Protein AF-A0A535PP76-F1 (afdb_monomer_lite)

Secondary structure (DSSP, 8-state):
-HHHHHTS-TTS-HHHHHHHHHHHHHHTT---TTB--SS--S--HHHHHHHHHHHHTT--SHHHHHHHHHHHHHHHHHTS--PBPHHHHHHHHHHHTT--GGG-

Radius of gyration: 12.65 Å; chains: 1; bounding box: 29×29×30 Å

Structure (mmCIF, N/CA/C/O backbone):
data_AF-A0A535PP76-F1
#
_entry.id   AF-A0A535PP76-F1
#
loop_
_atom_site.group_PDB
_atom_site.id
_atom_site.type_symbol
_atom_site.label_atom_id
_atom_site.label_alt_id
_atom_site.label_comp_id
_atom_site.label_asym_id
_atom_site.label_entity_id
_atom_site.label_seq_id
_atom_site.pdbx_PDB_ins_code
_atom_site.Cartn_x
_atom_site.Cartn_y
_atom_site.Cartn_z
_atom_site.occupancy
_atom_site.B_iso_or_equiv
_atom_site.auth_seq_id
_atom_site.auth_comp_id
_atom_site.auth_asym_id
_atom_site.auth_atom_id
_atom_site.pdbx_PDB_model_num
ATOM 1 N N . ALA A 1 1 ? -0.762 -7.195 4.277 1.00 90.00 1 ALA A N 1
ATOM 2 C CA . ALA A 1 1 ? -1.100 -6.176 3.261 1.00 90.00 1 ALA A CA 1
ATOM 3 C C . ALA A 1 1 ? -1.294 -6.826 1.892 1.00 90.00 1 ALA A C 1
ATOM 5 O O . ALA A 1 1 ? -2.390 -6.717 1.361 1.00 90.00 1 ALA A O 1
ATOM 6 N N . ALA A 1 2 ? -0.305 -7.582 1.388 1.00 96.25 2 ALA A N 1
ATOM 7 C CA . ALA A 1 2 ? -0.321 -8.212 0.058 1.00 96.25 2 ALA A CA 1
ATOM 8 C C . ALA A 1 2 ? -1.621 -8.964 -0.256 1.00 96.25 2 ALA A C 1
ATOM 10 O O . ALA A 1 2 ? -2.238 -8.704 -1.280 1.00 96.25 2 ALA A O 1
ATOM 11 N N . ARG A 1 3 ? -2.107 -9.803 0.670 1.00 97.44 3 ARG A N 1
ATOM 12 C CA . ARG A 1 3 ? -3.377 -10.525 0.497 1.00 97.44 3 ARG A CA 1
ATOM 13 C C . ARG A 1 3 ? -4.545 -9.603 0.132 1.00 97.44 3 ARG A C 1
ATOM 15 O O . ARG A 1 3 ? -5.226 -9.852 -0.850 1.00 97.44 3 ARG A O 1
ATOM 22 N N . SER A 1 4 ? -4.758 -8.525 0.890 1.00 96.56 4 SER A N 1
ATOM 23 C CA . SER A 1 4 ? -5.860 -7.586 0.634 1.00 96.56 4 SER A CA 1
ATOM 24 C C . SER A 1 4 ? -5.707 -6.827 -0.681 1.00 96.56 4 SER A C 1
ATOM 26 O O . SER A 1 4 ? -6.716 -6.458 -1.267 1.00 96.56 4 SER A O 1
ATOM 28 N N . LEU A 1 5 ? -4.472 -6.589 -1.132 1.00 97.12 5 LEU A N 1
ATOM 29 C CA . LEU A 1 5 ? -4.201 -5.938 -2.413 1.00 97.12 5 LEU A CA 1
ATOM 30 C C . LEU A 1 5 ? -4.465 -6.896 -3.585 1.00 97.12 5 LEU A C 1
ATOM 32 O O . LEU A 1 5 ? -5.153 -6.525 -4.529 1.00 97.12 5 LEU A O 1
ATOM 36 N N . GLN A 1 6 ? -3.965 -8.132 -3.497 1.00 97.19 6 GLN A N 1
ATOM 37 C CA . GLN A 1 6 ? -4.077 -9.153 -4.547 1.00 97.19 6 GLN A CA 1
ATOM 38 C C . GLN A 1 6 ? -5.491 -9.733 -4.677 1.00 97.19 6 GLN A C 1
ATOM 40 O O . GLN A 1 6 ? -5.911 -10.079 -5.774 1.00 97.19 6 GLN A O 1
ATOM 45 N N . GLU A 1 7 ? -6.248 -9.828 -3.579 1.00 96.06 7 GLU A N 1
ATOM 46 C CA . GLU A 1 7 ? -7.649 -10.277 -3.600 1.00 96.06 7 GLU A CA 1
ATOM 47 C C . GLU A 1 7 ? -8.633 -9.148 -3.992 1.00 96.06 7 GLU A C 1
ATOM 49 O O . GLU A 1 7 ? -9.830 -9.401 -4.138 1.00 96.06 7 GLU A O 1
ATOM 54 N N . ALA A 1 8 ? -8.170 -7.901 -4.162 1.00 94.62 8 ALA A N 1
ATOM 55 C CA . ALA A 1 8 ? -9.030 -6.782 -4.546 1.00 94.62 8 ALA A CA 1
ATOM 56 C C . ALA A 1 8 ? -9.406 -6.841 -6.044 1.00 94.62 8 ALA A C 1
ATOM 58 O O . ALA A 1 8 ? -8.503 -6.879 -6.886 1.00 94.62 8 ALA A O 1
ATOM 59 N N . PRO A 1 9 ? -10.704 -6.757 -6.409 1.00 90.75 9 PRO A N 1
ATOM 60 C CA . PRO A 1 9 ? -11.157 -6.908 -7.796 1.00 90.75 9 PRO A CA 1
ATOM 61 C C . PRO A 1 9 ? -10.502 -5.916 -8.761 1.00 90.75 9 PRO A C 1
ATOM 63 O O . PRO A 1 9 ? -10.453 -4.713 -8.479 1.00 90.75 9 PRO A O 1
ATOM 66 N N . SER A 1 10 ? -9.985 -6.421 -9.886 1.00 85.38 10 SER A N 1
ATOM 67 C CA . SER A 1 10 ? -9.210 -5.647 -10.866 1.00 85.38 10 SER A CA 1
ATOM 68 C C . SER A 1 10 ? -10.031 -4.725 -11.761 1.00 85.38 10 SER A C 1
ATOM 70 O O . SER A 1 10 ? -9.514 -3.723 -12.246 1.00 85.38 10 SER A O 1
ATOM 72 N N . ASP A 1 11 ? -11.309 -5.032 -11.919 1.00 82.69 11 ASP A N 1
ATOM 73 C CA . ASP A 1 11 ? -12.294 -4.370 -12.774 1.00 82.69 11 ASP A CA 1
ATOM 74 C C . ASP A 1 11 ? -12.958 -3.140 -12.132 1.00 82.69 11 ASP A C 1
ATOM 76 O O . ASP A 1 11 ? -13.748 -2.444 -12.767 1.00 82.69 11 ASP A O 1
ATOM 80 N N . GLN A 1 12 ? -12.652 -2.862 -10.867 1.00 77.56 12 GLN A N 1
ATOM 81 C CA . GLN A 1 12 ? -13.256 -1.777 -10.104 1.00 77.56 12 GLN A CA 1
ATOM 82 C C . GLN A 1 12 ? -12.316 -0.580 -9.965 1.00 77.56 12 GLN A C 1
ATOM 84 O O . GLN A 1 12 ? -11.098 -0.737 -9.868 1.00 77.56 12 GLN A O 1
ATOM 89 N N . ASP A 1 13 ? -12.916 0.610 -9.862 1.00 92.94 13 ASP A N 1
ATOM 90 C CA . ASP A 1 13 ? -12.232 1.848 -9.478 1.00 92.94 13 ASP A CA 1
ATOM 91 C C . ASP A 1 13 ? -11.358 1.625 -8.231 1.00 92.94 13 ASP A C 1
ATOM 93 O O . ASP A 1 13 ? -11.835 1.142 -7.193 1.00 92.94 13 ASP A O 1
ATOM 97 N N . ALA A 1 14 ? -10.073 1.973 -8.329 1.00 94.38 14 ALA A N 1
ATOM 98 C CA . ALA A 1 14 ? -9.082 1.686 -7.295 1.00 94.38 14 ALA A CA 1
ATOM 99 C C . ALA A 1 14 ? -9.443 2.352 -5.958 1.00 94.38 14 ALA A C 1
ATOM 101 O O . ALA A 1 14 ? -9.282 1.754 -4.890 1.00 94.38 14 ALA A O 1
ATOM 102 N N . ARG A 1 15 ? -10.028 3.558 -5.995 1.00 96.56 15 ARG A N 1
ATOM 103 C CA . ARG A 1 15 ? -10.461 4.259 -4.780 1.00 96.56 15 ARG A CA 1
ATOM 104 C C . ARG A 1 15 ? -11.684 3.591 -4.153 1.00 96.56 15 ARG A C 1
ATOM 106 O O . ARG A 1 15 ? -11.760 3.475 -2.930 1.00 96.56 15 ARG A O 1
ATOM 113 N N . ALA A 1 16 ? -12.627 3.096 -4.952 1.00 96.50 16 ALA A N 1
ATOM 114 C CA . ALA A 1 16 ? -13.735 2.286 -4.456 1.00 96.5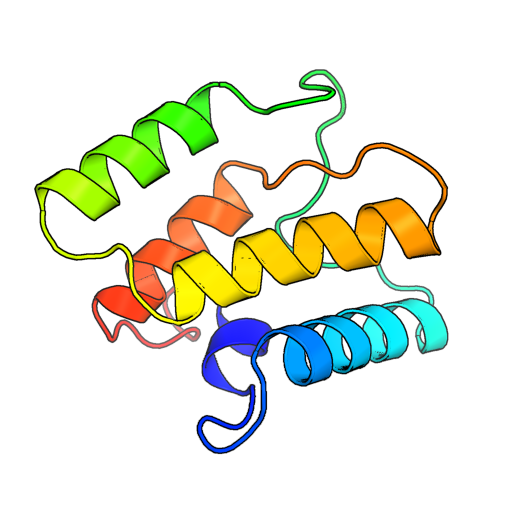0 16 ALA A CA 1
ATOM 115 C C . ALA A 1 16 ? -13.262 0.962 -3.828 1.00 96.50 16 ALA A C 1
ATOM 117 O O . ALA A 1 16 ? -13.847 0.522 -2.835 1.00 96.50 16 ALA A O 1
ATOM 118 N N . ALA A 1 17 ? -12.218 0.330 -4.374 1.00 97.12 17 ALA A N 1
ATOM 119 C CA . ALA A 1 17 ? -11.587 -0.844 -3.769 1.00 97.12 17 ALA A CA 1
ATOM 120 C C . ALA A 1 17 ? -10.909 -0.503 -2.435 1.00 97.12 17 ALA A C 1
ATOM 122 O O . ALA A 1 17 ? -11.159 -1.179 -1.435 1.00 97.12 17 ALA A O 1
ATOM 123 N N . ALA A 1 18 ? -10.146 0.592 -2.384 1.00 98.12 18 ALA A N 1
ATOM 124 C CA . ALA A 1 18 ? -9.517 1.079 -1.160 1.00 98.12 18 ALA A CA 1
ATOM 125 C C . ALA A 1 18 ? -10.539 1.332 -0.040 1.00 98.12 18 ALA A C 1
ATOM 127 O O . ALA A 1 18 ? -10.363 0.832 1.074 1.00 98.12 18 ALA A O 1
ATOM 128 N N . ARG A 1 19 ? -11.648 2.025 -0.343 1.00 97.75 19 ARG A N 1
ATOM 129 C CA . ARG A 1 19 ? -12.740 2.260 0.619 1.00 97.75 19 ARG A CA 1
ATOM 130 C C . ARG A 1 19 ? -13.289 0.960 1.200 1.00 97.75 19 ARG A C 1
ATOM 132 O O . ARG A 1 19 ? -13.369 0.834 2.417 1.00 97.75 19 ARG A O 1
ATOM 139 N N . ARG A 1 20 ? -13.588 -0.035 0.356 1.00 97.50 20 ARG A N 1
ATOM 140 C CA . ARG A 1 20 ? -14.091 -1.345 0.812 1.00 97.50 20 ARG A CA 1
ATOM 141 C C . ARG A 1 20 ? -13.096 -2.095 1.689 1.00 97.50 20 ARG A C 1
ATOM 143 O O . ARG A 1 20 ? -13.502 -2.695 2.682 1.00 97.50 20 ARG 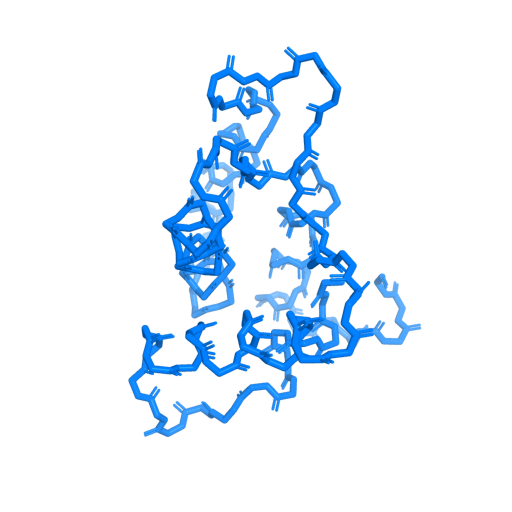A O 1
ATOM 150 N N . ILE A 1 21 ? -11.805 -2.057 1.352 1.00 97.94 21 ILE A N 1
ATOM 151 C CA . ILE A 1 21 ? -10.754 -2.660 2.183 1.00 97.94 21 ILE A CA 1
ATOM 152 C C . ILE A 1 21 ? -10.769 -2.018 3.575 1.00 97.94 21 ILE A C 1
ATOM 154 O O . ILE A 1 21 ? -10.858 -2.729 4.579 1.00 97.94 21 ILE A O 1
ATOM 158 N N . VAL A 1 22 ? -10.729 -0.683 3.638 1.00 98.38 22 VAL A N 1
ATOM 159 C CA . VAL A 1 22 ? -10.719 0.077 4.898 1.00 98.38 22 VAL A CA 1
ATOM 160 C C . VAL A 1 22 ? -11.988 -0.180 5.713 1.00 98.38 22 VAL A C 1
ATOM 162 O O . VAL A 1 22 ? -11.899 -0.486 6.903 1.00 98.38 22 VAL A O 1
ATOM 165 N N . GLU A 1 23 ? -13.164 -0.116 5.087 1.00 98.00 23 GLU A N 1
ATOM 166 C CA . GLU A 1 23 ? -14.448 -0.408 5.731 1.00 98.00 23 GLU A CA 1
ATOM 167 C C . GLU A 1 23 ? -14.490 -1.826 6.304 1.00 98.00 23 GLU A C 1
ATOM 169 O O . GLU A 1 23 ? -14.915 -2.003 7.445 1.00 98.00 23 GLU A O 1
ATOM 174 N N . GLY A 1 24 ? -13.986 -2.821 5.569 1.00 97.88 24 GLY A N 1
ATOM 175 C CA . GLY A 1 24 ? -13.933 -4.206 6.029 1.00 97.88 24 GLY A CA 1
ATOM 176 C C . GLY A 1 24 ? -13.120 -4.372 7.316 1.00 97.88 24 GLY A C 1
ATOM 177 O O . GLY A 1 24 ? -13.603 -4.977 8.274 1.00 97.88 24 GLY A O 1
ATOM 178 N N . TYR A 1 25 ? -11.908 -3.810 7.378 1.00 98.25 25 TYR A N 1
ATOM 179 C CA . TYR A 1 25 ? -11.094 -3.850 8.602 1.00 98.25 25 TYR A CA 1
ATOM 180 C C . TYR A 1 25 ? -11.742 -3.064 9.747 1.00 98.25 25 TYR A C 1
ATOM 182 O O . TYR A 1 25 ? -11.775 -3.537 10.884 1.00 98.25 25 TYR A O 1
ATOM 190 N N . ARG A 1 26 ? -12.334 -1.901 9.453 1.00 96.94 26 ARG A N 1
ATOM 191 C CA . ARG A 1 26 ? -13.018 -1.076 10.455 1.00 96.94 26 ARG A CA 1
ATOM 192 C C . ARG A 1 26 ? -14.225 -1.789 11.068 1.00 96.94 26 ARG A C 1
ATOM 194 O O . ARG A 1 26 ? -14.378 -1.758 12.287 1.00 96.94 26 ARG A O 1
ATOM 201 N N . GLN A 1 27 ? -15.050 -2.453 10.258 1.00 97.69 27 GLN A N 1
ATOM 202 C CA . GLN A 1 27 ? -16.203 -3.233 10.727 1.00 97.69 27 GLN A CA 1
ATOM 203 C C . GLN A 1 27 ? -15.776 -4.385 11.645 1.00 97.69 27 GLN A C 1
ATOM 205 O O . GLN A 1 27 ? -16.423 -4.631 12.662 1.00 97.69 27 GLN A O 1
ATOM 210 N N . ARG A 1 28 ? -14.645 -5.033 11.338 1.00 97.50 28 ARG A N 1
ATOM 211 C CA . ARG A 1 28 ? -14.038 -6.079 12.178 1.00 97.50 28 ARG A CA 1
ATOM 212 C C . ARG A 1 28 ? -13.260 -5.541 13.383 1.00 97.50 28 ARG A C 1
ATOM 214 O O . ARG A 1 28 ? -12.815 -6.327 14.210 1.00 97.50 28 ARG A O 1
ATOM 221 N N . ARG A 1 29 ? -13.116 -4.215 13.512 1.00 96.62 29 ARG A N 1
ATOM 222 C CA . ARG A 1 29 ? -12.286 -3.539 14.530 1.00 96.62 29 ARG A CA 1
ATOM 223 C C . ARG A 1 29 ? -10.818 -3.981 14.498 1.00 96.62 29 ARG A C 1
ATOM 225 O O . ARG A 1 29 ? -10.136 -3.990 15.518 1.00 96.62 29 ARG A O 1
ATOM 232 N N . GLU A 1 30 ? -10.336 -4.319 13.312 1.00 96.88 30 GLU A N 1
ATOM 233 C CA . GLU A 1 30 ? -8.961 -4.725 13.058 1.00 96.88 30 GLU A CA 1
ATOM 234 C C . GLU A 1 30 ? -8.135 -3.546 12.532 1.00 96.88 30 GLU A C 1
ATOM 236 O O . GLU A 1 30 ? -8.659 -2.568 11.990 1.00 96.88 30 GLU A O 1
ATOM 241 N N . VAL A 1 31 ? -6.815 -3.646 12.676 1.00 95.81 31 VAL A N 1
ATOM 242 C CA . VAL A 1 31 ? -5.877 -2.690 12.081 1.00 95.81 31 VAL A CA 1
ATOM 243 C C . VAL A 1 31 ? -5.704 -3.017 10.601 1.00 95.81 31 VAL A C 1
ATOM 245 O O . VAL A 1 31 ? -5.497 -4.176 10.248 1.00 95.81 31 VAL A O 1
ATOM 248 N N . VAL A 1 32 ? -5.733 -1.996 9.742 1.00 97.94 32 VAL A N 1
ATOM 249 C CA . VAL A 1 32 ? -5.416 -2.145 8.316 1.00 97.94 32 VAL A CA 1
ATOM 250 C C . VAL A 1 32 ? -3.926 -2.503 8.164 1.00 97.94 32 VAL A C 1
ATOM 252 O O . VAL A 1 32 ? -3.067 -1.693 8.524 1.00 97.94 32 VAL A O 1
ATOM 255 N N . PRO A 1 33 ? -3.573 -3.695 7.648 1.00 97.69 33 PRO A N 1
ATOM 256 C CA . PRO A 1 33 ? -2.183 -4.128 7.570 1.00 97.69 33 PRO A CA 1
ATOM 257 C C . PRO A 1 33 ? -1.356 -3.263 6.616 1.00 97.69 33 PRO A C 1
ATOM 259 O O . PRO A 1 33 ? -1.801 -2.960 5.512 1.00 97.69 33 PRO A O 1
ATOM 262 N N . GLY A 1 34 ? -0.113 -2.958 6.995 1.00 97.56 34 GLY A N 1
ATOM 263 C CA . GLY A 1 34 ? 0.803 -2.147 6.180 1.00 97.56 34 GLY A CA 1
ATOM 264 C C . GLY A 1 34 ? 0.665 -0.635 6.380 1.00 97.56 34 GLY A C 1
ATOM 265 O O . GLY A 1 34 ? 1.354 0.126 5.703 1.00 97.56 34 GLY A O 1
ATOM 266 N N . LEU A 1 35 ? -0.192 -0.202 7.310 1.00 98.06 35 LEU A N 1
ATOM 267 C CA . LEU A 1 35 ? -0.371 1.201 7.669 1.00 98.06 35 LEU A CA 1
ATOM 268 C C . LEU A 1 35 ? 0.085 1.507 9.095 1.00 98.06 35 LEU A C 1
ATOM 270 O O . LEU A 1 35 ? -0.008 0.677 10.001 1.00 98.06 35 LEU A O 1
ATOM 274 N N . GLY A 1 36 ? 0.508 2.753 9.290 1.00 96.38 36 GLY A N 1
ATOM 275 C CA . GLY A 1 36 ? 0.894 3.323 10.569 1.00 96.38 36 GLY A CA 1
ATOM 276 C C . GLY A 1 36 ? 2.328 2.994 10.980 1.00 96.38 36 GLY A C 1
ATOM 277 O O . GLY A 1 36 ? 2.886 1.940 10.667 1.00 96.38 36 GLY A O 1
ATOM 278 N N . HIS A 1 37 ? 2.912 3.916 11.740 1.00 95.19 37 HIS A N 1
ATOM 279 C CA . HIS A 1 37 ? 4.200 3.751 12.402 1.00 95.19 37 HIS A CA 1
ATOM 280 C C . HIS A 1 37 ? 4.187 4.517 13.736 1.00 95.19 37 HIS A C 1
ATOM 282 O O . HIS A 1 37 ? 3.586 5.594 13.798 1.00 95.19 37 HIS A O 1
ATOM 288 N N . PRO A 1 38 ? 4.841 4.031 14.808 1.00 91.94 38 PRO A N 1
ATOM 289 C CA . PRO A 1 38 ? 4.894 4.759 16.078 1.00 91.94 38 PRO A CA 1
ATOM 290 C C . PRO A 1 38 ? 5.596 6.120 15.962 1.00 91.94 38 PRO A C 1
ATOM 292 O O . PRO A 1 38 ? 5.139 7.093 16.554 1.00 91.94 38 PRO A O 1
ATOM 295 N N . ILE A 1 39 ? 6.670 6.180 15.162 1.00 93.00 39 ILE A N 1
ATOM 296 C CA . ILE A 1 39 ? 7.572 7.342 15.052 1.00 93.00 39 ILE A CA 1
ATOM 297 C C . ILE A 1 39 ? 7.396 8.108 13.733 1.00 93.00 39 ILE A C 1
ATOM 299 O O . ILE A 1 39 ? 7.546 9.323 13.696 1.00 93.00 39 ILE A O 1
ATOM 303 N N . HIS A 1 40 ? 7.097 7.416 12.633 1.00 88.31 40 HIS A N 1
ATOM 304 C CA . HIS A 1 40 ? 7.147 8.019 11.303 1.00 88.31 40 HIS A CA 1
ATOM 305 C C . HIS A 1 40 ? 5.766 8.535 10.936 1.00 88.31 40 HIS A C 1
ATOM 307 O O . HIS A 1 40 ? 4.888 7.751 10.582 1.00 88.31 40 HIS A O 1
ATOM 313 N N . LYS A 1 41 ? 5.574 9.844 11.102 1.00 89.00 41 LYS A N 1
ATOM 314 C CA . LYS A 1 41 ? 4.364 10.592 10.758 1.00 89.00 41 LYS A CA 1
ATOM 315 C C . LYS A 1 41 ? 4.780 11.995 10.293 1.00 89.00 41 LYS A C 1
ATOM 317 O O . LYS A 1 41 ? 5.723 12.539 10.866 1.00 89.00 41 LYS A O 1
ATOM 322 N N . PRO A 1 42 ? 4.120 12.576 9.279 1.00 91.50 42 PRO A N 1
ATOM 323 C CA . PRO A 1 42 ? 2.999 12.008 8.525 1.00 91.50 42 PRO A CA 1
ATOM 324 C C . PRO A 1 42 ? 3.423 10.962 7.480 1.00 91.50 42 PRO A C 1
ATOM 326 O O . PRO A 1 42 ? 2.566 10.281 6.935 1.00 91.50 42 PRO A O 1
ATOM 329 N N . ILE A 1 43 ? 4.726 10.817 7.206 1.00 93.38 43 ILE A N 1
ATOM 330 C CA . ILE A 1 43 ? 5.282 9.973 6.135 1.00 93.38 43 ILE A CA 1
ATOM 331 C C . ILE A 1 43 ? 6.405 9.084 6.697 1.00 93.38 43 ILE A C 1
ATOM 333 O O . ILE A 1 43 ? 7.178 9.523 7.551 1.00 93.38 43 ILE A O 1
ATOM 337 N N . ASP A 1 44 ? 6.517 7.846 6.204 1.00 96.88 44 ASP A N 1
ATOM 338 C CA . ASP A 1 44 ? 7.682 6.979 6.420 1.00 96.88 44 ASP A CA 1
ATOM 339 C C . ASP A 1 44 ? 8.722 7.212 5.306 1.00 96.88 44 ASP A C 1
ATOM 341 O O . ASP A 1 44 ? 8.455 6.912 4.140 1.00 96.88 44 ASP A O 1
ATOM 345 N N . PRO A 1 45 ? 9.922 7.743 5.613 1.00 96.50 45 PRO A N 1
ATOM 346 C CA . PRO A 1 45 ? 10.911 8.060 4.581 1.00 96.50 45 PRO A CA 1
ATOM 347 C C . PRO A 1 45 ? 11.376 6.819 3.806 1.00 96.50 45 PRO A C 1
ATOM 349 O O . PRO A 1 45 ? 11.753 6.926 2.638 1.00 96.50 45 PRO A O 1
ATOM 352 N N . ARG A 1 46 ? 11.303 5.626 4.416 1.00 97.62 46 ARG A N 1
ATOM 353 C CA . ARG A 1 46 ? 11.663 4.368 3.748 1.00 97.62 46 ARG A CA 1
ATOM 354 C C . ARG A 1 46 ? 10.687 4.047 2.628 1.00 97.62 46 ARG A C 1
ATOM 356 O O . ARG A 1 46 ? 11.108 3.577 1.579 1.00 97.62 46 ARG A O 1
ATOM 363 N N . THR A 1 47 ? 9.395 4.312 2.826 1.00 97.88 47 THR A N 1
ATOM 364 C CA . THR A 1 47 ? 8.395 4.042 1.788 1.00 97.88 47 THR A CA 1
ATOM 365 C C . THR A 1 47 ? 8.528 4.998 0.619 1.00 97.88 47 THR A C 1
ATOM 367 O O . THR A 1 47 ? 8.360 4.570 -0.516 1.00 97.88 47 THR A O 1
ATOM 370 N N . THR A 1 48 ? 8.912 6.254 0.868 1.00 96.94 48 THR A N 1
ATOM 371 C CA . THR A 1 48 ? 9.223 7.207 -0.207 1.00 96.94 48 THR A CA 1
ATOM 372 C C . THR A 1 48 ? 10.359 6.693 -1.089 1.00 96.94 48 THR A C 1
ATOM 374 O O . THR A 1 48 ? 10.220 6.669 -2.308 1.00 96.94 48 THR A O 1
ATOM 377 N N . ALA A 1 49 ? 11.452 6.217 -0.483 1.00 98.19 49 ALA A N 1
ATOM 378 C CA . ALA A 1 49 ? 12.573 5.642 -1.225 1.00 98.19 49 ALA A CA 1
ATOM 379 C C . ALA A 1 49 ? 12.182 4.355 -1.977 1.00 98.19 49 ALA A C 1
ATOM 381 O O . ALA A 1 49 ? 12.520 4.200 -3.147 1.00 98.19 49 ALA A O 1
ATOM 382 N N . LEU A 1 50 ? 11.434 3.451 -1.333 1.00 98.56 50 LEU A N 1
ATOM 383 C CA . LEU A 1 50 ? 10.984 2.200 -1.951 1.00 98.56 50 LEU A CA 1
ATOM 384 C C . LEU A 1 50 ? 10.067 2.440 -3.155 1.00 98.56 50 LEU A C 1
ATOM 386 O O . LEU A 1 50 ? 10.249 1.799 -4.185 1.00 98.56 50 LEU A O 1
ATOM 390 N N . PHE A 1 51 ? 9.107 3.362 -3.054 1.00 98.44 51 PHE A N 1
ATOM 391 C CA . PHE A 1 51 ? 8.219 3.678 -4.173 1.00 98.44 51 PHE A CA 1
ATOM 392 C C . PHE A 1 51 ? 8.936 4.417 -5.304 1.00 98.44 51 PHE A C 1
ATOM 394 O O . PHE A 1 51 ? 8.617 4.172 -6.464 1.00 98.44 51 PHE A O 1
ATOM 401 N N . ALA A 1 52 ? 9.929 5.257 -4.995 1.00 98.44 52 ALA A N 1
ATOM 402 C CA . ALA A 1 52 ? 10.772 5.868 -6.020 1.00 98.44 52 ALA A CA 1
ATOM 403 C C . ALA A 1 52 ? 11.548 4.806 -6.821 1.00 98.44 52 ALA A C 1
ATOM 405 O O . ALA A 1 52 ? 11.486 4.808 -8.047 1.00 98.44 52 ALA A O 1
ATOM 406 N N . LEU A 1 53 ? 12.192 3.853 -6.136 1.00 98.50 53 LEU A N 1
ATOM 407 C CA . LEU A 1 53 ? 12.883 2.730 -6.783 1.00 98.50 53 LEU A CA 1
ATOM 408 C C . LEU A 1 53 ? 11.918 1.850 -7.584 1.00 98.50 53 LEU A C 1
ATOM 410 O O . LEU A 1 53 ? 12.218 1.443 -8.703 1.00 98.50 53 LEU A O 1
ATOM 414 N N . ALA A 1 54 ? 10.737 1.565 -7.035 1.00 98.44 54 ALA A N 1
ATOM 415 C CA . ALA A 1 54 ? 9.723 0.796 -7.742 1.00 98.44 54 ALA A CA 1
ATOM 416 C C . ALA A 1 54 ? 9.299 1.493 -9.042 1.00 98.44 54 ALA A C 1
ATOM 418 O O . ALA A 1 54 ? 9.222 0.842 -10.078 1.00 98.44 54 ALA A O 1
ATOM 419 N N . ALA A 1 55 ? 9.086 2.812 -9.019 1.00 98.38 55 ALA A N 1
ATOM 420 C CA . ALA A 1 55 ? 8.771 3.585 -10.217 1.00 98.38 55 ALA A CA 1
ATOM 421 C C . ALA A 1 55 ? 9.916 3.570 -11.242 1.00 98.38 55 ALA A C 1
ATOM 423 O O . ALA A 1 55 ? 9.662 3.330 -12.420 1.00 98.38 55 ALA A O 1
ATOM 424 N N . GLU A 1 56 ? 11.164 3.755 -10.798 1.00 98.56 56 GLU A N 1
ATOM 425 C CA . GLU A 1 56 ? 12.359 3.697 -11.654 1.00 98.56 56 GLU A CA 1
ATOM 426 C C . GLU A 1 56 ? 12.490 2.352 -12.385 1.00 98.56 56 GLU A C 1
ATOM 428 O O . GLU A 1 56 ? 12.864 2.307 -13.556 1.00 98.56 56 GLU A O 1
ATOM 433 N N . HIS A 1 57 ? 12.123 1.256 -11.719 1.00 98.38 57 HIS A N 1
ATOM 434 C CA . HIS A 1 57 ? 12.214 -0.099 -12.261 1.00 98.38 57 HIS A CA 1
ATOM 435 C C . HIS A 1 57 ? 10.912 -0.625 -12.894 1.00 98.38 57 HIS A C 1
ATOM 437 O O . HIS A 1 57 ? 10.852 -1.797 -13.257 1.00 98.38 57 HIS A O 1
ATOM 443 N N . GLY A 1 58 ? 9.877 0.208 -13.051 1.00 98.06 58 GLY A N 1
ATOM 444 C CA . GLY A 1 58 ? 8.622 -0.182 -13.711 1.00 98.06 58 GLY A CA 1
ATOM 445 C C . GLY A 1 58 ? 7.634 -0.981 -12.846 1.00 98.06 58 GLY A C 1
ATOM 446 O O . GLY A 1 58 ? 6.671 -1.528 -13.371 1.00 98.06 58 GLY A O 1
ATOM 447 N N . PHE A 1 59 ? 7.826 -1.011 -11.526 1.00 98.44 59 PHE A N 1
ATOM 448 C CA . PHE A 1 59 ? 6.973 -1.676 -10.530 1.00 98.44 59 PHE A CA 1
ATOM 449 C C . PHE A 1 59 ? 6.099 -0.690 -9.732 1.00 98.44 59 PHE A C 1
ATOM 451 O O . PHE A 1 59 ? 5.856 -0.885 -8.545 1.00 98.44 59 PHE A O 1
ATOM 458 N N . SER A 1 60 ? 5.643 0.402 -10.346 1.00 97.44 60 SER A N 1
ATOM 459 C CA . SER A 1 60 ? 4.713 1.360 -9.721 1.00 97.44 60 SER A CA 1
ATOM 460 C C . SER A 1 60 ? 3.337 1.293 -10.381 1.00 97.44 60 SER A C 1
ATOM 462 O O . SER A 1 60 ? 2.864 2.273 -10.956 1.00 97.44 60 SER A O 1
ATOM 464 N N . GLY A 1 61 ? 2.730 0.110 -10.338 1.00 97.00 61 GLY A N 1
ATOM 465 C CA . GLY A 1 61 ? 1.440 -0.175 -10.950 1.00 97.00 61 GLY A CA 1
ATOM 466 C C . GLY A 1 61 ? 0.261 -0.100 -9.977 1.00 97.00 61 GLY A C 1
ATOM 467 O O . GLY A 1 61 ? 0.214 0.696 -9.032 1.00 97.00 61 GLY A O 1
ATOM 468 N N . ARG A 1 62 ? -0.725 -0.956 -10.248 1.00 96.81 62 ARG A N 1
ATOM 469 C CA . ARG A 1 62 ? -2.040 -0.975 -9.598 1.00 96.81 62 ARG A CA 1
ATOM 470 C C . ARG A 1 62 ? -1.969 -1.216 -8.088 1.00 96.81 62 ARG A C 1
ATOM 472 O O . ARG A 1 62 ? -2.758 -0.643 -7.342 1.00 96.81 62 ARG A O 1
ATOM 479 N N . TYR A 1 63 ? -1.113 -2.117 -7.620 1.00 98.19 63 TYR A N 1
ATOM 480 C CA . TYR A 1 63 ? -1.016 -2.467 -6.202 1.00 98.19 63 TYR A CA 1
ATOM 481 C C . TYR A 1 63 ? -0.337 -1.368 -5.391 1.00 98.19 63 TYR A C 1
ATOM 483 O O . TYR A 1 63 ? -0.747 -1.119 -4.254 1.00 98.19 63 TYR A O 1
ATOM 491 N N . VAL A 1 64 ? 0.654 -0.684 -5.968 1.00 98.44 64 VAL A N 1
ATOM 492 C CA . VAL A 1 64 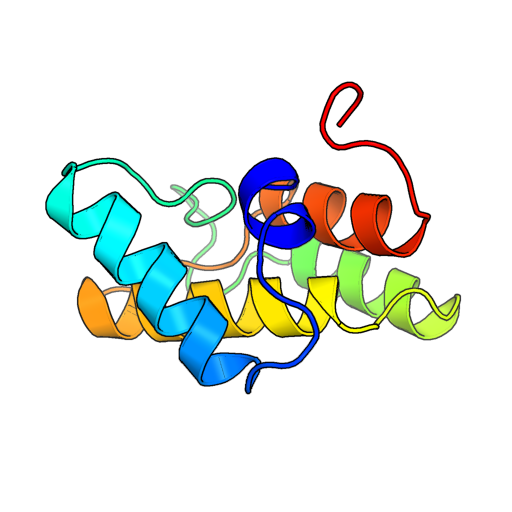? 1.250 0.521 -5.376 1.00 98.44 64 VAL A CA 1
ATOM 493 C C . VAL A 1 64 ? 0.204 1.627 -5.267 1.00 98.44 64 VAL A C 1
ATOM 495 O O . VAL A 1 64 ? 0.015 2.165 -4.173 1.00 98.44 64 VAL A O 1
ATOM 498 N N . GLU A 1 65 ? -0.535 1.902 -6.345 1.00 98.12 65 GLU A N 1
ATOM 499 C CA . GLU A 1 65 ? -1.646 2.862 -6.338 1.00 98.12 65 GLU A CA 1
ATOM 500 C C . GLU A 1 65 ? -2.693 2.499 -5.271 1.00 98.12 65 GLU A C 1
ATOM 502 O O . GLU A 1 65 ? -3.049 3.319 -4.421 1.00 98.12 65 GLU A O 1
ATOM 507 N N . LEU A 1 66 ? -3.148 1.243 -5.251 1.00 98.38 66 LEU A N 1
ATOM 508 C CA . LEU A 1 66 ? -4.154 0.775 -4.303 1.00 98.38 66 LEU A CA 1
ATOM 509 C C . LEU A 1 66 ? -3.678 0.897 -2.849 1.00 98.38 66 LEU A C 1
ATOM 511 O O . LEU A 1 66 ? -4.459 1.301 -1.989 1.00 98.38 66 LEU A O 1
ATOM 515 N N . MET A 1 67 ? -2.412 0.589 -2.551 1.00 98.56 67 MET A N 1
ATOM 516 C CA . MET A 1 67 ? -1.854 0.720 -1.200 1.00 98.56 67 MET A CA 1
ATOM 517 C C . MET A 1 67 ? -1.821 2.183 -0.732 1.00 98.56 67 MET A C 1
ATOM 519 O O . MET A 1 67 ? -2.139 2.464 0.427 1.00 98.56 67 MET A O 1
ATOM 523 N N . GLN A 1 68 ? -1.485 3.119 -1.625 1.00 98.25 68 GLN A N 1
ATOM 524 C CA . GLN A 1 68 ? -1.511 4.555 -1.329 1.00 98.25 68 GLN A CA 1
ATOM 525 C C . GLN A 1 68 ? -2.943 5.044 -1.074 1.00 98.25 68 GLN A C 1
ATOM 527 O O . GLN A 1 68 ? -3.205 5.695 -0.063 1.00 98.25 68 GLN A O 1
ATOM 532 N N . LEU A 1 69 ? -3.898 4.639 -1.915 1.00 98.44 69 LEU A N 1
ATOM 533 C CA . LEU A 1 69 ? -5.314 4.959 -1.727 1.00 98.44 69 LEU A CA 1
ATOM 534 C C . LEU A 1 69 ? -5.873 4.367 -0.427 1.00 98.44 69 LEU A C 1
ATOM 536 O O . LEU A 1 69 ? -6.640 5.026 0.272 1.00 98.44 69 LEU A O 1
ATOM 540 N N . VAL A 1 70 ? -5.469 3.150 -0.056 1.00 98.56 70 VAL A N 1
ATOM 541 C CA . VAL A 1 70 ? -5.834 2.542 1.233 1.00 98.56 70 VAL A CA 1
ATOM 542 C C . VAL A 1 70 ? -5.312 3.381 2.402 1.00 98.56 70 VAL A C 1
ATOM 544 O O . VAL A 1 70 ? -6.049 3.579 3.368 1.00 98.56 70 VAL A O 1
ATOM 547 N N . ALA A 1 71 ? -4.095 3.926 2.318 1.00 98.38 71 ALA A N 1
ATOM 548 C CA . ALA A 1 71 ? -3.553 4.827 3.338 1.00 98.38 71 ALA A CA 1
ATOM 549 C C . ALA A 1 71 ? -4.346 6.139 3.449 1.00 98.38 71 ALA A C 1
ATOM 551 O O . ALA A 1 71 ? -4.664 6.574 4.560 1.00 98.38 71 ALA A O 1
ATOM 552 N N . GLU A 1 72 ? -4.713 6.746 2.316 1.00 98.31 72 GLU A N 1
ATOM 553 C CA . GLU A 1 72 ? -5.544 7.955 2.279 1.00 98.31 72 GLU A CA 1
ATOM 554 C C . GLU A 1 72 ? -6.922 7.719 2.906 1.00 98.31 72 GLU A C 1
ATOM 556 O O . GLU A 1 72 ? -7.346 8.459 3.796 1.00 98.31 72 GLU A O 1
ATOM 561 N N . GLU A 1 73 ? -7.631 6.684 2.453 1.00 98.31 73 GLU A N 1
ATOM 562 C CA . GLU A 1 73 ? -8.985 6.383 2.918 1.00 98.31 73 GLU A CA 1
ATOM 563 C C . GLU A 1 73 ? -8.986 5.944 4.389 1.00 98.31 73 GLU A C 1
ATOM 565 O O . GLU A 1 73 ? -9.872 6.340 5.148 1.00 98.31 73 GLU A O 1
ATOM 570 N N . ALA A 1 74 ? -7.961 5.213 4.841 1.00 98.12 74 ALA A N 1
ATOM 571 C CA . ALA A 1 74 ? -7.789 4.901 6.255 1.00 98.12 74 ALA A CA 1
ATOM 572 C C . ALA A 1 74 ? -7.533 6.170 7.079 1.00 98.12 74 ALA A C 1
ATOM 574 O O . ALA A 1 74 ? -8.188 6.375 8.100 1.00 98.12 74 ALA A O 1
ATOM 575 N N . SER A 1 75 ? -6.631 7.050 6.641 1.00 97.50 75 SER A N 1
ATOM 576 C CA . SER A 1 75 ? -6.329 8.283 7.380 1.00 97.50 75 SER A CA 1
ATOM 577 C C . SER A 1 75 ? -7.578 9.158 7.547 1.00 97.50 75 SER A C 1
ATOM 579 O O . SER A 1 75 ? -7.851 9.642 8.647 1.00 97.50 75 SER A O 1
ATOM 581 N N . LYS A 1 76 ? -8.410 9.260 6.497 1.00 97.38 76 LYS A N 1
ATOM 582 C CA . LYS A 1 76 ? -9.729 9.914 6.556 1.00 97.38 76 LYS A CA 1
ATOM 583 C C . LYS A 1 76 ? -10.678 9.212 7.532 1.00 97.38 76 LYS A C 1
ATOM 585 O O . LYS A 1 76 ? -11.270 9.865 8.385 1.00 97.38 76 LYS A O 1
ATOM 590 N N . ALA A 1 77 ? -10.818 7.890 7.431 1.00 96.94 77 ALA A N 1
ATOM 591 C CA . ALA A 1 77 ? -11.771 7.120 8.234 1.00 96.94 77 ALA A CA 1
ATOM 592 C C . ALA A 1 77 ? -11.435 7.093 9.736 1.00 96.94 77 ALA A C 1
ATOM 594 O O . ALA A 1 77 ? -12.345 7.027 10.565 1.00 96.94 77 ALA A O 1
ATOM 595 N N . TYR A 1 78 ? -10.147 7.123 10.089 1.00 95.31 78 TYR A N 1
ATOM 596 C CA . TYR A 1 78 ? -9.669 7.093 11.475 1.00 95.31 78 TYR A CA 1
ATOM 597 C C . TYR A 1 78 ? -9.312 8.481 12.035 1.00 95.31 78 TYR A C 1
ATOM 599 O O . TYR A 1 78 ? -8.984 8.574 13.218 1.00 95.31 78 TYR A O 1
ATOM 607 N N . GLY A 1 79 ? -9.365 9.542 11.221 1.00 96.06 79 GLY A N 1
ATOM 608 C CA . GLY A 1 79 ? -9.115 10.923 11.650 1.00 96.06 79 GLY A CA 1
ATOM 609 C C . GLY A 1 79 ? -7.686 11.181 12.140 1.00 96.06 79 GLY A C 1
ATOM 610 O O . GLY A 1 79 ? -7.486 11.990 13.044 1.00 96.06 79 GLY A O 1
ATOM 611 N N . ARG A 1 80 ? -6.698 10.456 11.605 1.00 95.06 80 ARG A N 1
ATOM 612 C CA . ARG A 1 80 ? -5.277 10.583 11.970 1.00 95.06 80 ARG A CA 1
ATOM 613 C C . ARG A 1 80 ? -4.376 10.088 10.846 1.00 95.06 80 ARG A C 1
ATOM 615 O O . ARG A 1 80 ? -4.792 9.230 10.074 1.00 95.06 80 ARG A O 1
ATOM 622 N N . ASP A 1 81 ? -3.123 10.530 10.840 1.00 94.88 81 ASP A N 1
ATOM 623 C CA . ASP A 1 81 ? -2.138 10.059 9.867 1.00 94.88 81 ASP A CA 1
ATOM 624 C C . ASP A 1 81 ? -1.842 8.565 10.044 1.00 94.88 81 ASP A C 1
ATOM 626 O O . ASP A 1 81 ? -1.379 8.108 11.099 1.00 94.88 81 ASP A O 1
ATOM 630 N N . LEU A 1 82 ? -2.094 7.805 8.980 1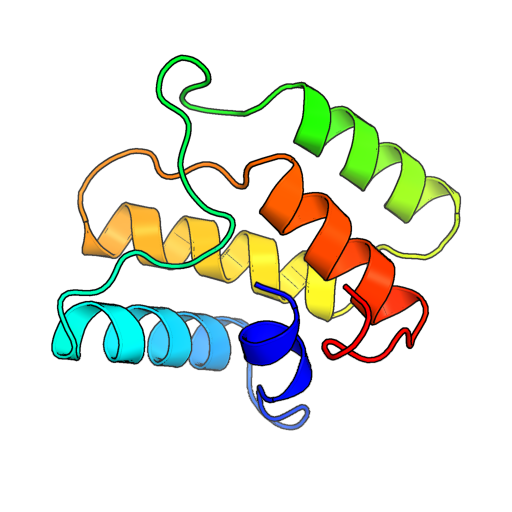.00 96.94 82 LEU A N 1
ATOM 631 C CA . LEU A 1 82 ? -1.769 6.391 8.855 1.00 96.94 82 LEU A CA 1
ATOM 632 C C . LEU A 1 82 ? -0.894 6.188 7.609 1.00 96.94 82 LEU A C 1
ATOM 634 O O . LEU A 1 82 ? -1.385 5.672 6.604 1.00 96.94 82 LEU A O 1
ATOM 638 N N . PRO A 1 83 ? 0.393 6.590 7.652 1.00 97.50 83 PRO A N 1
ATOM 639 C CA . PRO A 1 83 ? 1.289 6.411 6.514 1.00 97.50 83 PRO A CA 1
ATOM 640 C C . PRO A 1 83 ? 1.406 4.944 6.127 1.00 97.50 83 PRO A C 1
ATOM 642 O O . PRO A 1 83 ? 1.340 4.063 6.989 1.00 97.50 83 PRO A O 1
ATOM 645 N N . VAL A 1 84 ? 1.668 4.681 4.848 1.00 98.50 84 VAL A N 1
ATOM 646 C CA . VAL A 1 84 ? 2.189 3.374 4.441 1.00 98.50 84 VAL A CA 1
ATOM 647 C C . VAL A 1 84 ? 3.505 3.152 5.183 1.00 98.50 84 VAL A C 1
ATOM 649 O O . VAL A 1 84 ? 4.361 4.032 5.205 1.00 98.50 84 VAL A O 1
ATOM 652 N N . ASN A 1 85 ? 3.658 1.998 5.825 1.00 98.19 85 ASN A N 1
ATOM 653 C CA . ASN A 1 85 ? 4.923 1.603 6.440 1.00 98.19 85 ASN A CA 1
ATOM 654 C C . ASN A 1 85 ? 5.721 0.690 5.500 1.00 98.19 85 ASN A C 1
ATOM 656 O O . ASN A 1 85 ? 5.211 0.230 4.477 1.00 98.19 85 ASN A O 1
ATOM 660 N N . ALA A 1 86 ? 6.978 0.402 5.848 1.00 97.75 86 ALA A N 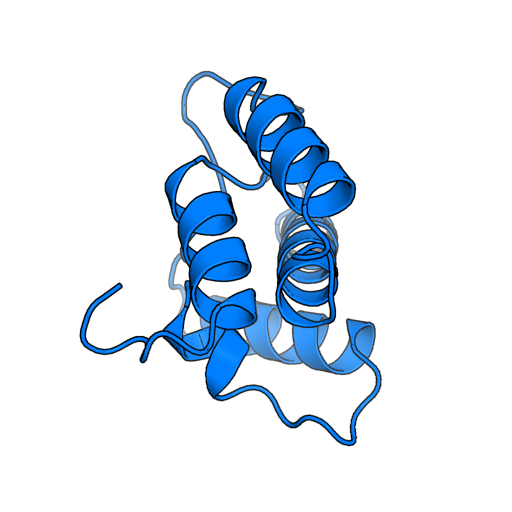1
ATOM 661 C CA . ALA A 1 86 ? 7.851 -0.436 5.019 1.00 97.75 86 ALA A CA 1
ATOM 662 C C . ALA A 1 86 ? 7.218 -1.792 4.638 1.00 97.75 86 ALA A C 1
ATOM 664 O O . ALA A 1 86 ? 7.329 -2.209 3.490 1.00 97.75 86 ALA A O 1
ATOM 665 N N . THR A 1 87 ? 6.493 -2.449 5.552 1.00 97.50 87 THR A N 1
ATOM 666 C CA . THR A 1 87 ? 5.785 -3.707 5.259 1.00 97.50 87 THR A CA 1
ATOM 667 C C . THR A 1 87 ? 4.682 -3.519 4.217 1.00 97.50 87 THR A C 1
ATOM 669 O O . THR A 1 87 ? 4.524 -4.361 3.337 1.00 97.50 87 THR A O 1
ATOM 672 N N . GLY A 1 88 ? 3.919 -2.424 4.291 1.00 98.12 88 GLY A N 1
ATOM 673 C CA . GLY A 1 88 ? 2.911 -2.082 3.285 1.00 98.12 88 GLY A CA 1
ATOM 674 C C . GLY A 1 88 ? 3.524 -1.806 1.912 1.00 98.12 88 GLY A C 1
ATOM 675 O O . GLY A 1 88 ? 3.038 -2.331 0.913 1.00 98.12 88 GLY A O 1
ATOM 676 N N . ALA A 1 89 ? 4.627 -1.052 1.869 1.00 98.50 89 ALA A N 1
ATOM 677 C CA . ALA A 1 89 ? 5.335 -0.752 0.626 1.00 98.50 89 ALA A CA 1
ATOM 678 C C . ALA A 1 89 ? 5.923 -2.014 -0.025 1.00 98.50 89 ALA A C 1
ATOM 680 O O . ALA A 1 89 ? 5.681 -2.254 -1.205 1.00 98.50 89 ALA A O 1
ATOM 681 N N . ILE A 1 90 ? 6.619 -2.858 0.746 1.00 98.38 90 ILE A N 1
ATOM 682 C CA . ILE A 1 90 ? 7.174 -4.130 0.252 1.00 98.38 90 ILE A CA 1
ATOM 683 C C . ILE A 1 90 ? 6.058 -5.034 -0.271 1.00 98.38 90 ILE A C 1
ATOM 685 O O . ILE A 1 90 ? 6.188 -5.600 -1.349 1.00 98.38 90 ILE A O 1
ATOM 689 N N . ALA A 1 91 ? 4.941 -5.137 0.450 1.00 98.25 91 ALA A N 1
ATOM 690 C CA . ALA A 1 91 ? 3.809 -5.946 0.020 1.00 98.25 91 ALA A CA 1
ATOM 691 C C . ALA A 1 91 ? 3.195 -5.469 -1.306 1.00 98.25 91 ALA A C 1
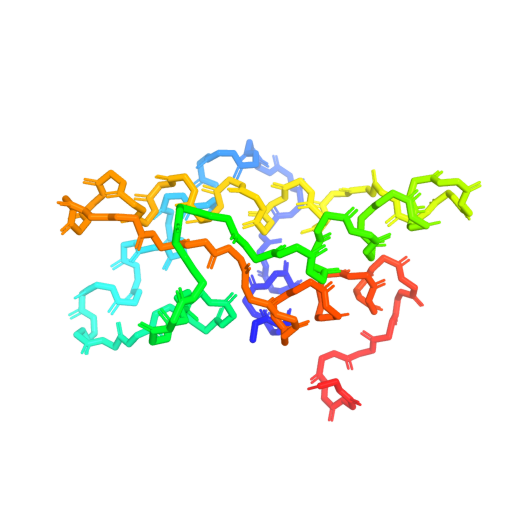ATOM 693 O O . ALA A 1 91 ? 2.799 -6.299 -2.124 1.00 98.25 91 ALA A O 1
ATOM 694 N N . ALA A 1 92 ? 3.100 -4.153 -1.516 1.00 98.44 92 ALA A N 1
ATOM 695 C CA . ALA A 1 92 ? 2.622 -3.594 -2.773 1.00 98.44 92 ALA A CA 1
ATOM 696 C C . ALA A 1 92 ? 3.595 -3.911 -3.916 1.00 98.44 92 ALA A C 1
ATOM 698 O O . ALA A 1 92 ? 3.184 -4.513 -4.900 1.00 98.44 92 ALA A O 1
ATOM 699 N N . ILE A 1 93 ? 4.887 -3.620 -3.736 1.00 98.62 93 ILE A N 1
ATOM 700 C CA . ILE A 1 93 ? 5.932 -3.849 -4.748 1.00 98.62 93 ILE A CA 1
ATOM 701 C C . ILE A 1 93 ? 6.063 -5.339 -5.094 1.00 98.62 93 ILE A C 1
ATOM 703 O O . ILE A 1 93 ? 6.113 -5.699 -6.263 1.00 98.62 93 ILE A O 1
ATOM 707 N N . ALA A 1 94 ? 6.048 -6.228 -4.098 1.00 98.31 94 ALA A N 1
ATOM 708 C CA . ALA A 1 94 ? 6.069 -7.671 -4.329 1.00 98.31 94 ALA A CA 1
ATOM 709 C C . ALA A 1 94 ? 4.846 -8.149 -5.130 1.00 98.31 94 ALA A C 1
ATOM 711 O O . ALA A 1 94 ? 4.956 -9.070 -5.935 1.00 98.31 94 ALA A O 1
ATOM 712 N N . SER A 1 95 ? 3.691 -7.501 -4.949 1.00 98.19 95 SER A N 1
ATOM 713 C CA . SER A 1 95 ? 2.490 -7.803 -5.735 1.00 98.19 95 SER A CA 1
ATOM 714 C C . SER A 1 95 ? 2.621 -7.335 -7.188 1.00 98.19 95 SER A C 1
ATOM 716 O O . SER A 1 95 ? 2.132 -8.024 -8.077 1.00 98.19 95 SER A O 1
ATOM 718 N N . GLU A 1 96 ? 3.315 -6.221 -7.449 1.00 97.94 96 GLU A N 1
ATOM 719 C CA . GLU A 1 96 ? 3.662 -5.784 -8.817 1.00 97.94 96 GLU A CA 1
ATOM 720 C C . GLU A 1 96 ? 4.610 -6.765 -9.511 1.00 97.94 96 GLU A C 1
ATOM 722 O O . GLU A 1 96 ? 4.558 -6.929 -10.722 1.00 97.94 96 GLU A O 1
ATOM 727 N N . MET A 1 97 ? 5.452 -7.453 -8.738 1.00 97.69 97 MET A N 1
ATOM 728 C CA . MET A 1 97 ? 6.329 -8.529 -9.214 1.00 97.69 97 MET A CA 1
ATOM 729 C C . MET A 1 97 ? 5.609 -9.882 -9.347 1.00 97.69 97 MET A C 1
ATOM 731 O O . MET A 1 97 ? 6.265 -10.906 -9.519 1.00 97.69 97 MET A O 1
ATOM 735 N N . GLU A 1 98 ? 4.279 -9.908 -9.213 1.00 96.69 98 GLU A N 1
ATOM 736 C CA . GLU A 1 98 ? 3.440 -11.113 -9.292 1.00 96.69 98 GLU A CA 1
ATOM 737 C C . GLU A 1 98 ? 3.787 -12.195 -8.248 1.00 96.69 98 GLU A C 1
ATOM 739 O O . GLU A 1 98 ? 3.408 -13.363 -8.377 1.00 96.69 98 GLU A O 1
ATOM 744 N N . LEU A 1 99 ? 4.469 -11.817 -7.159 1.00 97.69 99 LEU A N 1
ATOM 745 C CA . LEU A 1 99 ? 4.753 -12.734 -6.061 1.00 97.69 99 LEU A CA 1
ATOM 746 C C . LEU A 1 99 ? 3.473 -13.010 -5.275 1.00 97.69 99 LEU A C 1
ATOM 748 O O . LEU A 1 99 ? 2.754 -12.098 -4.860 1.00 97.69 99 LEU A O 1
ATOM 752 N N . SER A 1 100 ? 3.185 -14.290 -5.035 1.00 97.12 100 SER A N 1
ATOM 753 C CA . SER A 1 100 ? 1.992 -14.677 -4.285 1.00 97.12 100 SER A CA 1
ATOM 754 C C . SER A 1 100 ? 2.032 -14.115 -2.868 1.00 97.12 100 SER A C 1
ATOM 756 O O . SER A 1 100 ? 3.010 -14.303 -2.151 1.00 97.12 100 SER A O 1
ATOM 758 N N . TRP A 1 101 ? 0.917 -13.556 -2.394 1.00 96.50 101 TRP A N 1
ATOM 759 C CA . TRP A 1 101 ? 0.801 -13.100 -1.006 1.00 96.50 101 TRP A CA 1
ATOM 760 C C . TRP A 1 101 ? 1.105 -14.186 0.037 1.00 96.50 101 TRP A C 1
ATOM 762 O O . TRP A 1 101 ? 1.350 -13.862 1.192 1.00 96.50 101 TRP A O 1
ATOM 772 N N . ARG A 1 102 ? 1.080 -15.472 -0.339 1.00 95.00 102 ARG A N 1
ATOM 773 C CA . ARG A 1 102 ? 1.426 -16.594 0.549 1.00 95.00 102 ARG A CA 1
ATOM 774 C C . ARG A 1 102 ? 2.916 -16.664 0.900 1.00 95.00 102 ARG A C 1
ATOM 776 O O . ARG A 1 102 ? 3.263 -17.383 1.830 1.00 95.00 102 ARG A O 1
ATOM 783 N N . ILE A 1 103 ? 3.768 -15.960 0.157 1.00 89.94 103 ILE A N 1
ATOM 784 C CA . ILE A 1 103 ? 5.222 -15.902 0.368 1.00 89.94 103 ILE A CA 1
ATOM 785 C C . ILE A 1 103 ? 5.714 -14.481 0.692 1.00 89.94 103 ILE A C 1
ATOM 787 O O . ILE A 1 103 ? 6.923 -14.262 0.743 1.00 89.94 103 ILE A O 1
ATOM 791 N N . CYS A 1 104 ? 4.794 -13.529 0.894 1.00 73.69 104 CYS A N 1
ATOM 792 C CA . CYS A 1 104 ? 5.081 -12.119 1.169 1.00 73.69 104 CYS A CA 1
ATOM 793 C C . CYS A 1 104 ? 4.626 -11.688 2.565 1.00 73.69 104 CYS A C 1
ATOM 795 O O . CYS A 1 104 ? 3.559 -12.157 3.023 1.00 73.69 104 CYS A O 1
#

pLDDT: mean 96.18, std 4.02, range [73.69, 98.62]

Foldseek 3Di:
DLVLLLPQDPPDDLLVSLLVLLVVCVVVVHDRPQWDDPPDPLEDVLLVVLCVVCVVVVQCDSLVVSLQSNQVNNCVVVVHRIYGDPRSSCSSSCVSVVNDPVVD

Sequence (104 aa):
AARSLQEAPSDQDARAAARRIVEGYRQRREVVPGLGHPIHKPIDPRTTALFALAAEHGFSGRYVELMQLVAEEASKAYGRDLPVNATGAIAAIASEMELSWRIC